Protein AF-A0AAJ6E6G0-F1 (afdb_monomer_lite)

Sequence (95 aa):
MKKMFSVAAVAAVMVAGSRAGAAKLPSFELKGLPITRHQVAVMGAQDVKEQSATPTLM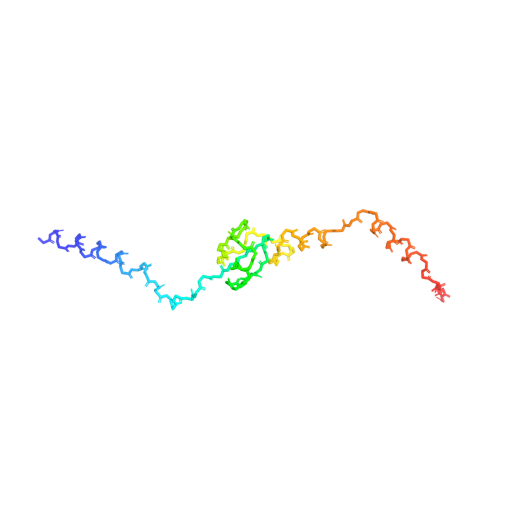YGGMPASAHQIAVLTPRPSMTAKATAVKLTTVGLSER

Foldseek 3Di:
DPVVVVVVVVVVVVVVPDPPDPDDDFWKDAQNHTDDPVVCVVVPCVRIDTDDPDQPDDDPNHRDGPVRCVVPPDDPVVVVVVVVVVVPPPDPDDD

Secondary structure (DSSP, 8-state):
--SHHHHHHHHHHHHTT------PPPPEEETTEEE-HHHHHHH-STTEEEPPSS-S-EETTEE--HHHHHHHSPPHHHHHHHHHHHTT-S-----

Structure (mmCIF, N/CA/C/O backbone):
data_AF-A0AAJ6E6G0-F1
#
_entry.id   AF-A0AAJ6E6G0-F1
#
loop_
_atom_site.group_PDB
_atom_site.id
_atom_site.type_symbol
_atom_site.label_atom_id
_atom_site.label_alt_id
_atom_site.label_comp_id
_atom_site.label_asym_id
_atom_site.label_entity_id
_atom_site.label_seq_id
_atom_site.pdbx_PDB_ins_code
_atom_site.Cartn_x
_atom_site.Cartn_y
_atom_site.Cartn_z
_atom_site.occupancy
_atom_site.B_iso_or_equiv
_atom_site.auth_seq_id
_atom_site.auth_comp_id
_atom_site.auth_asym_id
_atom_site.auth_atom_id
_atom_site.pdbx_PDB_model_num
ATOM 1 N N . MET A 1 1 ? 28.384 27.606 -41.299 1.00 48.78 1 MET A N 1
ATOM 2 C CA . MET A 1 1 ? 28.439 26.402 -40.435 1.00 48.78 1 MET A CA 1
ATOM 3 C C . MET A 1 1 ? 27.811 26.621 -39.043 1.00 48.78 1 MET A C 1
ATOM 5 O O . MET A 1 1 ? 28.316 26.103 -38.065 1.00 48.78 1 MET A O 1
ATOM 9 N N . LYS A 1 2 ? 26.706 27.381 -38.912 1.00 52.31 2 LYS A N 1
ATOM 10 C CA . LYS A 1 2 ? 26.086 27.694 -37.597 1.00 52.31 2 LYS A CA 1
ATOM 11 C C . LYS A 1 2 ? 24.721 27.026 -37.372 1.00 52.31 2 LYS A C 1
ATOM 13 O O . LYS A 1 2 ? 24.294 26.871 -36.240 1.00 52.31 2 LYS A O 1
ATOM 18 N N . LYS A 1 3 ? 24.060 26.582 -38.449 1.00 52.69 3 LYS A N 1
ATOM 19 C CA . LYS A 1 3 ? 22.730 25.946 -38.400 1.00 52.69 3 LYS A CA 1
ATOM 20 C C . LYS A 1 3 ? 22.777 24.436 -38.117 1.00 52.69 3 LYS A C 1
ATOM 22 O O . LYS A 1 3 ? 21.764 23.851 -37.768 1.00 52.69 3 LYS A O 1
ATOM 27 N N . MET A 1 4 ? 23.955 23.819 -38.241 1.00 53.09 4 MET A N 1
ATOM 28 C CA . MET A 1 4 ? 24.131 22.366 -38.090 1.00 53.09 4 MET A CA 1
ATOM 29 C C . MET A 1 4 ? 24.271 21.937 -36.621 1.00 53.09 4 MET A C 1
ATOM 31 O O . MET A 1 4 ? 23.876 20.834 -36.266 1.00 53.09 4 MET A O 1
ATOM 35 N N . PHE A 1 5 ? 24.744 22.832 -35.746 1.00 54.00 5 PHE A N 1
ATOM 36 C CA . PHE A 1 5 ? 24.856 22.563 -34.308 1.00 54.00 5 PHE A CA 1
ATOM 37 C C . PHE A 1 5 ? 23.503 22.593 -33.577 1.00 54.00 5 PHE A C 1
ATOM 39 O O . PHE A 1 5 ? 23.351 21.959 -32.538 1.00 54.00 5 PHE A O 1
ATOM 46 N N . SER A 1 6 ? 22.500 23.287 -34.129 1.00 53.97 6 SER A N 1
ATOM 47 C CA . SER A 1 6 ? 21.182 23.420 -33.494 1.00 53.97 6 SER A CA 1
ATOM 48 C C . SER A 1 6 ? 20.320 22.160 -33.640 1.00 53.97 6 SER A C 1
ATOM 50 O O . SER A 1 6 ? 19.647 21.777 -32.689 1.00 53.97 6 SER A O 1
ATOM 52 N N . VAL A 1 7 ? 20.392 21.466 -34.781 1.00 57.16 7 VAL A N 1
ATOM 53 C CA . VAL A 1 7 ? 19.649 20.210 -35.009 1.00 57.16 7 VAL A CA 1
ATOM 54 C C . VAL A 1 7 ? 20.219 19.066 -34.164 1.00 57.16 7 VAL A C 1
ATOM 56 O O . VAL A 1 7 ? 19.464 18.281 -33.594 1.00 57.16 7 VAL A O 1
ATOM 59 N N . ALA A 1 8 ? 21.546 19.010 -34.011 1.00 56.12 8 ALA A N 1
ATOM 60 C CA . ALA A 1 8 ? 22.209 18.000 -33.188 1.00 56.12 8 ALA A CA 1
ATOM 61 C C . ALA A 1 8 ? 21.876 18.142 -31.689 1.00 56.12 8 ALA A C 1
ATOM 63 O O . ALA A 1 8 ? 21.669 17.140 -31.007 1.00 56.12 8 ALA A O 1
ATOM 64 N N . ALA A 1 9 ? 21.760 19.375 -31.182 1.00 55.78 9 ALA A N 1
ATOM 65 C CA . ALA A 1 9 ? 21.409 19.626 -29.784 1.00 55.78 9 ALA A CA 1
ATOM 66 C C . ALA A 1 9 ? 19.966 19.201 -29.446 1.00 55.78 9 ALA A C 1
ATOM 68 O O . ALA A 1 9 ? 19.726 18.632 -28.384 1.00 55.78 9 ALA A O 1
ATOM 69 N N . VAL A 1 10 ? 19.012 19.412 -30.361 1.00 56.28 10 VAL A N 1
ATOM 70 C CA . VAL A 1 10 ? 17.611 18.992 -30.166 1.00 56.28 10 VAL A CA 1
ATOM 71 C C . VAL A 1 10 ? 17.474 17.466 -30.223 1.00 56.28 10 VAL A C 1
ATOM 73 O O . VAL A 1 10 ? 16.731 16.888 -29.433 1.00 56.28 10 VAL A O 1
ATOM 76 N N . ALA A 1 11 ? 18.232 16.792 -31.094 1.00 55.06 11 ALA A N 1
ATOM 77 C CA . ALA A 1 11 ? 18.227 15.331 -31.182 1.00 55.06 11 ALA A CA 1
ATOM 78 C C . ALA A 1 11 ? 18.799 14.655 -29.919 1.00 55.06 11 ALA A C 1
ATOM 80 O O . ALA A 1 11 ? 18.255 13.651 -29.462 1.00 55.06 11 ALA A O 1
ATOM 81 N N . ALA A 1 12 ? 19.847 15.226 -29.314 1.00 55.25 12 ALA A N 1
ATOM 82 C CA . ALA A 1 12 ? 20.458 14.687 -28.095 1.00 55.25 12 ALA A CA 1
ATOM 83 C C . ALA A 1 12 ? 19.513 14.726 -26.877 1.00 55.25 12 ALA A C 1
ATOM 85 O O . ALA A 1 12 ? 19.541 13.818 -26.0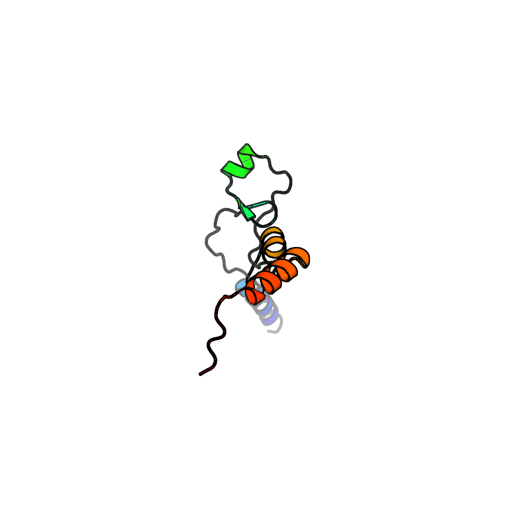48 1.00 55.25 12 ALA A O 1
ATOM 86 N N . VAL A 1 13 ? 18.633 15.730 -26.793 1.00 56.41 13 VAL A N 1
ATOM 87 C CA . VAL A 1 13 ? 17.626 15.840 -25.720 1.00 56.41 13 VAL A CA 1
ATOM 88 C C . VAL A 1 13 ? 16.540 14.763 -25.841 1.00 56.41 13 VAL A C 1
ATOM 90 O O . VAL A 1 13 ? 16.050 14.274 -24.827 1.00 56.41 13 VAL A O 1
ATOM 93 N N . MET A 1 14 ? 16.200 14.331 -27.059 1.00 56.78 14 MET A N 1
ATOM 94 C CA . MET A 1 14 ? 15.133 13.345 -27.286 1.00 56.78 14 MET A CA 1
ATOM 95 C C . MET A 1 14 ? 15.550 11.900 -26.964 1.00 56.78 14 MET A C 1
ATOM 97 O O . MET A 1 14 ? 14.701 11.077 -26.633 1.00 56.78 14 MET A O 1
ATOM 101 N N . VAL A 1 15 ? 16.847 11.580 -27.012 1.00 55.66 15 VAL A N 1
ATOM 102 C CA . VAL A 1 15 ? 17.359 10.214 -26.768 1.00 55.66 15 VAL A CA 1
ATOM 103 C C . VAL A 1 15 ? 17.526 9.902 -25.273 1.00 55.66 15 VAL A C 1
ATOM 105 O O . VAL A 1 15 ? 17.516 8.740 -24.874 1.00 55.66 15 VAL A O 1
ATOM 108 N N . ALA A 1 16 ? 17.606 10.919 -24.410 1.00 56.34 16 ALA A N 1
ATOM 109 C CA . ALA A 1 16 ? 17.789 10.733 -22.968 1.00 56.34 16 ALA A CA 1
ATOM 110 C C . ALA A 1 16 ? 16.506 10.319 -22.208 1.00 56.34 16 ALA A C 1
ATOM 112 O O . ALA A 1 16 ? 16.565 10.059 -21.006 1.00 56.34 16 ALA A O 1
ATOM 113 N N . GLY A 1 17 ? 15.348 10.270 -22.879 1.00 56.69 17 GLY A N 1
ATOM 114 C CA . GLY A 1 17 ? 14.038 10.239 -22.217 1.00 56.69 17 GLY A CA 1
ATOM 115 C C . GLY A 1 17 ? 13.341 8.885 -22.067 1.00 56.69 17 GLY A C 1
ATOM 116 O O . GLY A 1 17 ? 12.388 8.800 -21.297 1.00 56.69 17 GLY A O 1
ATOM 117 N N . SER A 1 18 ? 13.756 7.815 -22.751 1.00 57.78 18 SER A N 1
ATOM 118 C CA . SER A 1 18 ? 12.959 6.576 -22.777 1.00 57.78 18 SER A CA 1
ATOM 119 C C . SER A 1 18 ? 13.734 5.356 -22.294 1.00 57.78 18 SER A C 1
ATOM 121 O O . SER A 1 18 ? 14.254 4.561 -23.078 1.00 57.78 18 SER A O 1
ATOM 123 N N . ARG A 1 19 ? 13.743 5.152 -20.975 1.00 56.34 19 ARG A N 1
ATOM 124 C CA . ARG A 1 19 ? 13.955 3.819 -20.402 1.00 56.34 19 ARG A CA 1
ATOM 125 C C . ARG A 1 19 ? 12.671 3.013 -20.592 1.00 56.34 19 ARG A C 1
ATOM 127 O O . ARG A 1 19 ? 11.804 3.014 -19.725 1.00 56.34 19 ARG A O 1
ATOM 134 N N . ALA A 1 20 ? 12.537 2.347 -21.735 1.00 58.25 20 ALA A N 1
ATOM 135 C CA . ALA A 1 20 ? 11.496 1.347 -21.937 1.00 58.25 20 ALA A CA 1
ATOM 136 C C . ALA A 1 20 ? 11.837 0.105 -21.096 1.00 58.25 20 ALA A C 1
ATOM 138 O O . ALA A 1 20 ? 12.525 -0.808 -21.548 1.00 58.25 20 ALA A O 1
ATOM 139 N N . GLY A 1 21 ? 11.416 0.105 -19.831 1.00 62.81 21 GLY A N 1
ATOM 140 C CA . GLY A 1 21 ? 11.361 -1.117 -19.034 1.00 62.81 21 GLY A CA 1
ATOM 141 C C . GLY A 1 21 ? 10.298 -2.050 -19.608 1.00 62.81 21 GLY A C 1
ATOM 142 O O . GLY A 1 21 ? 9.311 -1.578 -20.173 1.00 62.81 21 GLY A O 1
ATOM 143 N N . ALA A 1 22 ? 10.487 -3.365 -19.475 1.00 60.78 22 ALA A N 1
ATOM 144 C CA . ALA A 1 22 ? 9.461 -4.340 -19.829 1.00 60.78 22 ALA A CA 1
ATOM 145 C C . ALA A 1 22 ? 8.121 -3.908 -19.213 1.00 60.78 22 ALA A C 1
ATOM 147 O O . ALA A 1 22 ? 8.022 -3.769 -17.991 1.00 60.78 22 ALA A O 1
ATOM 148 N N . ALA A 1 23 ? 7.122 -3.637 -20.058 1.00 61.97 23 ALA A N 1
ATOM 149 C CA . ALA A 1 23 ? 5.821 -3.160 -19.617 1.00 61.97 23 ALA A CA 1
ATOM 150 C C . ALA A 1 23 ? 5.141 -4.275 -18.817 1.00 61.97 23 ALA A C 1
ATOM 152 O O . ALA A 1 23 ? 4.500 -5.171 -19.370 1.00 61.97 23 ALA A O 1
ATOM 153 N N . LYS A 1 24 ? 5.334 -4.261 -17.496 1.00 71.00 24 LYS A N 1
ATOM 154 C CA . LYS A 1 24 ? 4.577 -5.115 -16.594 1.00 71.00 24 LYS A CA 1
ATOM 155 C C . LYS A 1 24 ? 3.109 -4.734 -16.743 1.00 71.00 24 LYS A C 1
ATOM 157 O O . LYS A 1 24 ? 2.763 -3.562 -16.864 1.00 71.00 24 LYS A O 1
ATOM 162 N N . LEU A 1 25 ? 2.258 -5.751 -16.749 1.00 79.44 25 LEU A N 1
ATOM 163 C CA . LEU A 1 25 ? 0.815 -5.580 -16.695 1.00 79.44 25 LEU A CA 1
ATOM 164 C C . LEU A 1 25 ? 0.457 -4.595 -15.563 1.00 79.44 25 LEU A C 1
ATOM 166 O O . LEU A 1 25 ? 0.954 -4.807 -14.454 1.00 79.44 25 LEU A O 1
ATOM 170 N N . PRO A 1 26 ? -0.387 -3.567 -15.806 1.00 78.75 26 PRO A N 1
ATOM 171 C CA . PRO A 1 26 ? -0.811 -2.644 -14.760 1.00 78.75 26 PRO A CA 1
ATOM 172 C C . PRO A 1 26 ? -1.299 -3.392 -13.521 1.00 78.75 26 PRO A C 1
ATOM 174 O O . PRO A 1 26 ? -2.077 -4.353 -13.635 1.00 78.75 26 PRO A O 1
ATOM 177 N N . SER A 1 27 ? -0.781 -2.964 -12.371 1.00 87.25 27 SER A N 1
ATOM 178 C CA . SER A 1 27 ? -1.181 -3.417 -11.040 1.00 87.25 27 SER A CA 1
ATOM 179 C C . SER A 1 27 ? -2.334 -2.551 -10.560 1.00 87.25 27 SER A C 1
ATOM 181 O O . SER A 1 27 ? -2.329 -1.344 -10.790 1.00 87.25 27 SER A O 1
ATOM 183 N N . PHE A 1 28 ? -3.304 -3.147 -9.877 1.00 92.00 28 PHE A N 1
ATOM 184 C CA . PHE A 1 28 ? -4.477 -2.432 -9.391 1.00 92.00 28 PHE A CA 1
ATOM 185 C C . PHE A 1 28 ? -4.508 -2.418 -7.872 1.00 92.00 28 PHE A C 1
ATOM 187 O O . PHE A 1 28 ? -4.000 -3.323 -7.211 1.00 92.00 28 PHE A O 1
ATOM 194 N N . GLU A 1 29 ? -5.145 -1.398 -7.324 1.00 91.81 29 GLU A N 1
ATOM 195 C CA . GLU A 1 29 ? -5.409 -1.268 -5.905 1.00 91.81 29 GLU A CA 1
ATOM 196 C C . GLU A 1 29 ? -6.861 -0.867 -5.652 1.00 91.81 29 GLU A C 1
ATOM 198 O O . GLU A 1 29 ? -7.497 -0.171 -6.447 1.00 91.81 29 GLU A O 1
ATOM 203 N N . LEU A 1 30 ? -7.373 -1.298 -4.504 1.00 92.12 30 LEU A N 1
ATOM 204 C CA . LEU A 1 30 ? -8.653 -0.874 -3.958 1.00 92.12 30 LEU A CA 1
ATOM 205 C C . LEU A 1 30 ? -8.426 -0.439 -2.515 1.00 92.12 30 LEU A C 1
ATOM 207 O O . LEU A 1 30 ? -7.878 -1.191 -1.712 1.00 92.12 30 LEU A O 1
ATOM 211 N N . LYS A 1 31 ? -8.809 0.800 -2.186 1.00 89.06 31 LYS A N 1
ATOM 212 C CA . LYS A 1 31 ? -8.547 1.416 -0.867 1.00 89.06 31 LYS A CA 1
ATOM 213 C C . 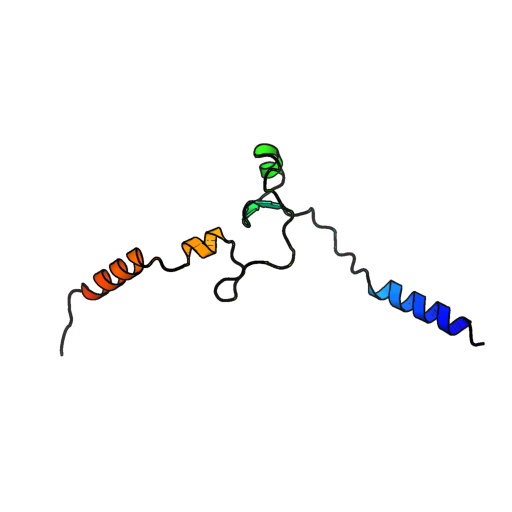LYS A 1 31 ? -7.066 1.338 -0.429 1.00 89.06 31 LYS A C 1
ATOM 215 O O . LYS A 1 31 ? -6.772 1.241 0.761 1.00 89.06 31 LYS A O 1
ATOM 220 N N . GLY A 1 32 ? -6.135 1.397 -1.386 1.00 86.75 32 GLY A N 1
ATOM 221 C CA . GLY A 1 32 ? -4.691 1.309 -1.135 1.00 86.75 32 GLY A CA 1
ATOM 222 C C . GLY A 1 32 ? -4.182 -0.103 -0.823 1.00 86.75 32 GLY A C 1
ATOM 223 O O . GLY A 1 32 ? -3.075 -0.246 -0.308 1.00 86.75 32 GLY A O 1
ATOM 224 N N . LEU A 1 33 ? -4.985 -1.139 -1.089 1.00 88.81 33 LEU A N 1
ATOM 225 C CA . LEU A 1 33 ? -4.587 -2.541 -0.990 1.00 88.81 33 LEU A CA 1
ATOM 226 C C . LEU A 1 33 ? -4.441 -3.139 -2.395 1.00 88.81 33 LEU A C 1
ATOM 228 O O . LEU A 1 33 ? -5.350 -2.955 -3.210 1.00 88.81 33 LEU A O 1
ATOM 232 N N . PRO A 1 34 ? -3.350 -3.870 -2.688 1.00 90.19 34 PRO A N 1
ATOM 233 C CA . PRO A 1 34 ? -3.163 -4.511 -3.984 1.00 90.19 34 PRO A CA 1
ATOM 234 C C . PRO A 1 34 ? -4.279 -5.513 -4.292 1.00 90.19 34 PRO A C 1
ATOM 236 O O . PRO A 1 34 ? -4.609 -6.361 -3.461 1.00 90.19 34 PRO A O 1
ATOM 239 N N . ILE A 1 35 ? -4.818 -5.446 -5.507 1.00 93.19 35 ILE A N 1
ATOM 240 C CA . ILE A 1 35 ? -5.805 -6.388 -6.033 1.00 93.19 35 ILE A CA 1
ATOM 241 C C . ILE A 1 35 ? -5.417 -6.870 -7.433 1.00 93.19 35 ILE A C 1
ATOM 243 O O . ILE A 1 35 ? -4.719 -6.213 -8.205 1.00 93.19 35 ILE A O 1
ATOM 247 N N . THR A 1 36 ? -5.884 -8.063 -7.771 1.00 92.31 36 THR A N 1
ATOM 248 C CA . THR A 1 36 ? -5.669 -8.698 -9.071 1.00 92.31 36 THR A CA 1
ATOM 249 C C . THR A 1 36 ? -6.742 -8.285 -10.075 1.00 92.31 36 THR A C 1
ATOM 251 O O . THR A 1 36 ? -7.860 -7.920 -9.716 1.00 92.31 36 THR A O 1
ATOM 254 N N . ARG A 1 37 ? -6.447 -8.438 -11.369 1.00 91.50 37 ARG A N 1
ATOM 255 C CA . ARG A 1 37 ? -7.425 -8.208 -12.448 1.00 91.50 37 ARG A CA 1
ATOM 256 C C . ARG A 1 37 ? -8.667 -9.087 -12.332 1.00 91.50 37 ARG A C 1
ATOM 258 O O . ARG A 1 37 ? -9.760 -8.636 -12.649 1.00 91.50 37 ARG A O 1
ATOM 265 N N . HIS A 1 38 ? -8.505 -10.322 -11.861 1.00 93.38 38 HIS A N 1
ATOM 266 C CA . HIS A 1 38 ? -9.635 -11.217 -11.623 1.00 93.38 38 HIS A CA 1
ATOM 267 C C . HIS A 1 38 ? -10.545 -10.683 -10.513 1.00 93.38 38 HIS A C 1
ATOM 269 O O . HIS A 1 38 ? -11.761 -10.743 -10.648 1.00 93.38 38 HIS A O 1
ATOM 275 N N . GLN A 1 39 ? -9.980 -10.083 -9.461 1.00 94.25 39 GLN A N 1
ATOM 276 C CA . GLN A 1 39 ? -10.768 -9.430 -8.412 1.00 94.25 39 GLN A CA 1
ATOM 277 C C . GLN A 1 39 ? -11.496 -8.188 -8.935 1.00 94.25 39 GLN A C 1
ATOM 279 O O . GLN A 1 39 ? -12.664 -8.010 -8.609 1.00 94.25 39 GLN A O 1
ATOM 284 N N . VAL A 1 40 ? -10.869 -7.392 -9.811 1.00 93.69 40 VAL A N 1
ATOM 285 C CA . VAL A 1 40 ? -11.550 -6.279 -10.504 1.00 93.69 40 VAL A CA 1
ATOM 286 C C . VAL A 1 40 ? -12.723 -6.788 -11.347 1.00 93.69 40 VAL A C 1
ATOM 288 O O . VAL A 1 40 ? -13.798 -6.200 -11.321 1.00 93.69 40 VAL A O 1
ATOM 291 N N . ALA A 1 41 ? -12.549 -7.899 -12.068 1.00 92.88 41 ALA A N 1
ATOM 292 C CA . ALA A 1 41 ? -13.613 -8.473 -12.891 1.00 92.88 41 ALA A CA 1
ATOM 293 C C . ALA A 1 41 ? -14.811 -8.967 -12.060 1.00 92.88 41 ALA A C 1
ATOM 295 O O . ALA A 1 41 ? -15.946 -8.872 -12.514 1.00 92.88 41 ALA A O 1
ATOM 296 N N . VAL A 1 42 ? -14.567 -9.473 -10.847 1.00 94.75 42 VAL A N 1
ATOM 297 C CA . VAL A 1 42 ? -15.616 -9.983 -9.948 1.00 94.75 42 VAL A CA 1
ATOM 298 C C . VAL A 1 42 ? -16.306 -8.860 -9.170 1.00 94.75 42 VAL A C 1
ATOM 300 O O . VAL A 1 42 ? -17.524 -8.874 -9.027 1.00 94.75 42 VAL A O 1
ATOM 303 N N . MET A 1 43 ? -15.543 -7.896 -8.651 1.00 92.81 43 MET A N 1
ATOM 304 C CA . MET A 1 43 ? -16.052 -6.820 -7.789 1.00 92.81 43 MET A CA 1
ATOM 305 C C . MET A 1 43 ? -16.520 -5.586 -8.572 1.00 92.81 43 MET A C 1
ATOM 307 O O . MET A 1 43 ? -17.191 -4.719 -8.016 1.00 92.81 43 MET A O 1
ATOM 311 N N . GLY A 1 44 ? -16.157 -5.497 -9.852 1.00 91.06 44 GLY A N 1
ATOM 312 C CA . GLY A 1 44 ? -16.302 -4.294 -10.661 1.00 91.06 44 GLY A CA 1
ATOM 313 C C . GLY A 1 44 ? -15.162 -3.292 -10.444 1.00 91.06 44 GLY A C 1
ATOM 314 O O . GLY A 1 44 ? -14.304 -3.445 -9.575 1.00 91.06 44 GLY A O 1
ATOM 315 N N . ALA A 1 45 ? -15.151 -2.238 -11.263 1.00 89.38 45 ALA A N 1
ATOM 316 C CA . ALA A 1 45 ? -14.093 -1.222 -11.270 1.00 89.38 45 ALA A CA 1
ATOM 317 C C . ALA A 1 45 ? -14.357 -0.030 -10.327 1.00 89.38 45 ALA A C 1
ATOM 319 O O . ALA A 1 45 ? -13.640 0.968 -10.376 1.00 89.38 45 ALA A O 1
ATOM 320 N N . GLN A 1 46 ? -15.389 -0.096 -9.481 1.00 93.69 46 GLN A N 1
ATOM 321 C CA . GLN A 1 46 ? -15.706 0.997 -8.563 1.00 93.69 46 GLN A CA 1
ATOM 322 C C . GLN A 1 46 ? -14.587 1.159 -7.527 1.00 93.69 46 GLN A C 1
ATOM 324 O O . GLN A 1 46 ? -14.163 0.184 -6.914 1.00 93.69 46 GLN A O 1
ATOM 329 N N . ASP A 1 47 ? -14.102 2.391 -7.345 1.00 90.56 47 ASP A N 1
ATOM 330 C CA . ASP A 1 47 ? -12.966 2.739 -6.474 1.00 90.56 47 ASP A CA 1
ATOM 331 C C . ASP A 1 47 ? -11.622 2.051 -6.808 1.00 90.56 47 ASP A C 1
ATOM 333 O O . ASP A 1 47 ? -10.641 2.246 -6.081 1.00 90.56 47 ASP A O 1
ATOM 337 N N . VAL A 1 48 ? -11.544 1.289 -7.904 1.00 93.19 48 VAL A N 1
ATOM 338 C CA . VAL A 1 48 ? -10.309 0.649 -8.366 1.00 93.19 48 VAL A CA 1
ATOM 339 C C . VAL A 1 48 ? -9.416 1.686 -9.034 1.00 93.19 48 VAL A C 1
ATOM 341 O O . VAL A 1 48 ? -9.860 2.464 -9.880 1.00 93.19 48 VAL A O 1
ATOM 344 N N . LYS A 1 49 ? -8.136 1.683 -8.671 1.00 91.62 49 LYS A N 1
ATOM 345 C CA . LYS A 1 49 ? -7.116 2.558 -9.256 1.00 91.62 49 LYS A CA 1
ATOM 346 C C . LYS A 1 49 ? -5.915 1.741 -9.697 1.00 91.62 49 LYS A C 1
ATOM 348 O O . LYS A 1 49 ? -5.674 0.651 -9.184 1.00 91.62 49 LYS A O 1
ATOM 353 N N . GLU A 1 50 ? -5.168 2.263 -10.659 1.00 89.69 50 GLU A N 1
ATOM 354 C CA . GLU A 1 50 ? -3.845 1.728 -10.960 1.00 89.69 50 GLU A CA 1
ATOM 355 C C . GLU A 1 50 ? -2.883 2.086 -9.821 1.00 89.69 50 GLU A C 1
ATOM 357 O O . GLU A 1 50 ? -2.925 3.192 -9.278 1.00 89.69 50 GLU A O 1
ATOM 362 N N . GLN A 1 51 ? -2.038 1.135 -9.439 1.00 87.50 51 GLN A N 1
ATOM 363 C CA . GLN A 1 51 ? -1.106 1.301 -8.336 1.00 87.50 51 GLN A CA 1
ATOM 364 C C . GLN A 1 51 ? 0.009 2.283 -8.722 1.00 87.50 51 GLN A C 1
ATOM 366 O O . GLN A 1 51 ? 0.716 2.083 -9.710 1.00 87.50 51 GLN A O 1
ATOM 371 N N . SER A 1 52 ? 0.208 3.318 -7.905 1.00 82.81 52 SER A N 1
ATOM 372 C CA . SER A 1 52 ? 1.312 4.265 -8.084 1.00 82.81 52 SER A CA 1
ATOM 373 C C . SER A 1 52 ? 2.667 3.592 -7.839 1.00 82.81 52 SER A C 1
ATOM 375 O O . SER A 1 52 ? 2.839 2.838 -6.878 1.00 82.81 52 SER A O 1
ATOM 377 N N . ALA A 1 53 ? 3.661 3.906 -8.676 1.00 80.69 53 ALA A N 1
ATOM 378 C CA . ALA A 1 53 ? 5.042 3.456 -8.480 1.00 80.69 53 ALA A CA 1
ATOM 379 C C . ALA A 1 53 ? 5.679 4.065 -7.218 1.00 80.69 53 ALA A C 1
ATOM 381 O O . ALA A 1 53 ? 6.570 3.465 -6.615 1.00 80.69 53 ALA A O 1
ATOM 382 N N . THR A 1 54 ? 5.214 5.248 -6.812 1.00 82.44 54 THR A N 1
ATOM 383 C CA . THR A 1 54 ? 5.611 5.906 -5.569 1.00 82.44 54 THR A CA 1
ATOM 384 C C . THR A 1 54 ? 4.475 5.813 -4.548 1.00 82.44 54 THR A C 1
ATOM 386 O O . THR A 1 54 ? 3.350 6.236 -4.834 1.00 82.44 54 THR A O 1
ATOM 389 N N . PRO A 1 55 ? 4.733 5.267 -3.349 1.00 79.44 55 PRO A N 1
ATOM 390 C CA . PRO A 1 55 ? 3.705 5.168 -2.327 1.00 79.44 55 PRO A CA 1
ATOM 391 C C . PRO A 1 55 ? 3.287 6.558 -1.840 1.00 79.44 55 PRO A C 1
ATOM 393 O O . PRO A 1 55 ? 4.124 7.383 -1.482 1.00 79.44 55 PRO A O 1
ATOM 396 N N . THR A 1 56 ? 1.979 6.814 -1.822 1.00 81.75 56 THR A N 1
ATOM 397 C CA . THR A 1 56 ? 1.413 8.118 -1.438 1.00 81.75 56 THR A CA 1
ATOM 398 C C . THR A 1 56 ? 1.326 8.304 0.077 1.00 81.75 56 THR A C 1
ATOM 400 O O . THR A 1 56 ? 1.359 9.432 0.561 1.00 81.75 56 THR A O 1
ATOM 403 N N . LEU A 1 57 ? 1.208 7.211 0.834 1.00 87.94 57 LEU A N 1
ATOM 404 C CA . LEU A 1 57 ? 1.019 7.229 2.282 1.00 87.94 57 LEU A CA 1
ATOM 405 C C . LEU A 1 57 ? 2.152 6.484 2.990 1.00 87.94 57 LEU A C 1
ATOM 407 O O . LEU A 1 57 ? 2.532 5.380 2.594 1.00 87.94 57 LEU A O 1
ATOM 411 N N . MET A 1 58 ? 2.666 7.104 4.051 1.00 90.88 58 MET A N 1
ATOM 412 C CA . MET A 1 58 ? 3.783 6.613 4.854 1.00 90.88 58 MET A CA 1
ATOM 413 C C . MET A 1 58 ? 3.396 6.584 6.332 1.00 90.88 58 MET A C 1
ATOM 415 O O . MET A 1 58 ? 2.739 7.498 6.826 1.00 90.88 58 MET A O 1
ATOM 419 N N . TYR A 1 59 ? 3.861 5.570 7.052 1.00 91.94 59 TYR A N 1
ATOM 420 C CA . TYR A 1 59 ? 3.745 5.438 8.498 1.00 91.94 59 TYR A CA 1
ATOM 421 C C . TYR A 1 59 ? 5.076 4.958 9.069 1.00 91.94 59 TYR A C 1
ATOM 423 O O . TYR A 1 59 ? 5.588 3.920 8.659 1.00 91.94 59 TYR A O 1
ATOM 431 N N . GLY A 1 60 ? 5.680 5.733 9.974 1.00 91.44 60 GLY A N 1
ATOM 432 C CA . GLY A 1 60 ? 6.995 5.394 10.536 1.00 91.44 60 GLY A CA 1
ATOM 433 C C . GLY A 1 60 ? 8.104 5.240 9.482 1.00 91.44 60 GLY A C 1
ATOM 434 O O . GLY A 1 60 ? 9.006 4.431 9.662 1.00 91.44 60 GLY A O 1
ATOM 435 N N . GLY A 1 61 ? 8.014 5.965 8.360 1.00 91.81 61 GLY A N 1
ATOM 436 C CA . GLY A 1 61 ? 8.958 5.853 7.239 1.00 91.81 61 GLY A CA 1
ATOM 437 C C . GLY A 1 61 ? 8.721 4.658 6.308 1.00 91.81 61 GLY A C 1
ATOM 438 O O . GLY A 1 61 ? 9.481 4.476 5.361 1.00 91.81 61 GLY A O 1
ATOM 439 N N . MET A 1 62 ? 7.673 3.863 6.538 1.00 91.12 62 MET A N 1
ATOM 440 C CA . MET A 1 62 ? 7.298 2.735 5.684 1.00 91.12 62 MET A CA 1
ATOM 441 C C . MET A 1 62 ? 6.007 3.029 4.912 1.00 91.12 62 MET A C 1
ATOM 443 O O . MET A 1 62 ? 5.095 3.639 5.472 1.00 91.12 62 MET A O 1
ATOM 447 N N . PRO A 1 63 ? 5.878 2.573 3.656 1.00 88.88 63 PRO A N 1
ATOM 448 C CA . PRO A 1 63 ? 4.621 2.650 2.922 1.00 88.88 63 PRO A CA 1
ATOM 449 C C . PRO A 1 63 ? 3.489 1.944 3.673 1.00 88.88 63 PRO A C 1
ATOM 451 O O . PRO A 1 63 ? 3.634 0.784 4.061 1.00 88.88 63 PRO A O 1
ATOM 454 N N . ALA A 1 64 ? 2.359 2.622 3.861 1.00 89.31 64 ALA A N 1
ATOM 455 C CA . ALA A 1 64 ? 1.203 2.057 4.553 1.00 89.31 64 ALA A CA 1
ATOM 456 C C . ALA A 1 64 ? -0.107 2.568 3.950 1.00 89.31 64 ALA A C 1
ATOM 458 O O . ALA A 1 64 ? -0.261 3.757 3.686 1.00 89.31 64 ALA A O 1
ATOM 459 N N . SER A 1 65 ? -1.082 1.679 3.769 1.00 88.75 65 SER A N 1
ATOM 460 C CA . SER A 1 65 ? -2.441 2.062 3.370 1.00 88.75 65 SER A CA 1
ATOM 461 C C . SER A 1 65 ? -3.148 2.838 4.487 1.00 88.75 65 SER A C 1
ATOM 463 O O . SER A 1 65 ? -2.863 2.650 5.671 1.00 88.75 65 SER A O 1
ATOM 465 N N . ALA A 1 66 ? -4.141 3.660 4.134 1.00 88.44 66 ALA A N 1
ATOM 466 C CA . ALA A 1 66 ? -4.946 4.389 5.119 1.00 88.44 66 ALA A CA 1
ATOM 467 C C . ALA A 1 66 ? -5.581 3.456 6.169 1.00 88.44 66 ALA A C 1
ATOM 469 O O . ALA A 1 66 ? -5.667 3.805 7.345 1.00 88.44 66 ALA A O 1
ATOM 470 N N . HIS A 1 67 ? -5.977 2.246 5.757 1.00 89.19 67 HIS A N 1
ATOM 471 C CA . HIS A 1 67 ? -6.523 1.249 6.672 1.00 89.19 67 HIS A CA 1
ATOM 472 C C . HIS A 1 67 ? -5.469 0.729 7.660 1.00 89.19 67 HIS A C 1
ATOM 474 O O . HIS A 1 67 ? -5.732 0.667 8.857 1.00 89.19 67 HIS A O 1
ATOM 480 N N . GLN A 1 68 ? -4.253 0.426 7.191 1.00 91.19 68 GLN A N 1
ATOM 481 C CA . GLN A 1 68 ? -3.147 0.033 8.072 1.00 91.19 68 GLN A CA 1
ATOM 482 C C . GLN A 1 68 ? -2.782 1.149 9.053 1.00 91.19 68 GLN A C 1
ATOM 484 O O . GLN A 1 68 ? -2.588 0.878 10.234 1.00 91.19 68 GLN A O 1
ATOM 489 N N . ILE A 1 69 ? -2.753 2.404 8.597 1.00 92.50 69 ILE A N 1
ATOM 490 C CA . ILE A 1 69 ? -2.498 3.562 9.462 1.00 92.50 69 ILE A CA 1
ATOM 491 C C . ILE A 1 69 ? -3.556 3.647 10.562 1.00 92.50 69 ILE A C 1
ATOM 493 O O . ILE A 1 69 ? -3.210 3.799 11.731 1.00 92.50 69 ILE A O 1
ATOM 497 N N . ALA A 1 70 ? -4.836 3.502 10.217 1.00 90.88 70 ALA A N 1
ATOM 498 C CA . ALA A 1 70 ? -5.923 3.540 11.192 1.00 90.88 70 ALA A CA 1
ATOM 499 C C . ALA A 1 70 ? -5.805 2.438 12.259 1.00 90.88 70 ALA A C 1
ATOM 501 O O . ALA A 1 70 ? -6.137 2.679 13.417 1.00 90.88 70 ALA A O 1
ATOM 502 N N . VAL A 1 71 ? -5.316 1.252 11.883 1.00 91.56 71 VAL A N 1
ATOM 503 C CA . VAL A 1 71 ? -5.078 0.135 12.812 1.00 91.56 71 VAL A CA 1
ATOM 504 C C . VAL A 1 71 ? -3.856 0.383 13.698 1.00 91.56 71 VAL A C 1
ATOM 506 O O . VAL A 1 71 ? -3.902 0.107 14.894 1.00 91.56 71 VAL A O 1
ATOM 509 N N . LEU A 1 72 ? -2.763 0.889 13.123 1.00 91.31 72 LEU A N 1
ATOM 510 C CA . LEU A 1 72 ? -1.504 1.111 13.840 1.00 91.31 72 LEU A CA 1
ATOM 511 C C . LEU A 1 72 ? -1.526 2.364 14.720 1.00 91.31 72 LEU A C 1
ATOM 513 O O . LEU A 1 72 ? -0.730 2.464 15.653 1.00 91.31 72 LEU A O 1
ATOM 517 N N . THR A 1 73 ? -2.421 3.309 14.436 1.00 91.00 73 THR A N 1
ATOM 518 C CA . THR A 1 73 ? -2.579 4.522 15.237 1.00 91.00 73 THR A CA 1
ATOM 519 C C . THR A 1 73 ? -3.091 4.148 16.633 1.00 91.00 73 THR A C 1
ATOM 521 O O . THR A 1 73 ? -4.181 3.579 16.750 1.00 91.00 73 THR A O 1
ATOM 524 N N . PRO A 1 74 ? -2.351 4.473 17.713 1.00 88.81 74 PRO A N 1
ATOM 525 C CA . PRO A 1 74 ? -2.769 4.152 19.072 1.00 88.81 74 PRO A CA 1
ATOM 526 C C . PRO A 1 74 ? -4.146 4.734 19.392 1.00 88.81 74 PRO A C 1
ATOM 528 O O . PRO A 1 74 ? -4.388 5.932 19.229 1.00 88.81 74 PRO A O 1
ATOM 531 N N . ARG A 1 75 ? -5.056 3.892 19.888 1.00 88.44 75 ARG A N 1
ATOM 532 C CA . ARG A 1 75 ? -6.401 4.327 20.272 1.00 88.44 75 ARG A CA 1
ATOM 533 C C . ARG A 1 75 ? -6.403 4.741 21.747 1.00 88.44 75 ARG A C 1
ATOM 535 O O . ARG A 1 75 ? -6.077 3.894 22.577 1.00 88.44 75 ARG A O 1
ATOM 542 N N . PRO A 1 76 ? -6.828 5.966 22.115 1.00 79.00 76 PRO A N 1
ATOM 543 C CA . PRO A 1 76 ? -6.746 6.461 23.496 1.00 79.00 76 PRO A CA 1
ATOM 544 C C . PRO A 1 76 ? -7.364 5.515 24.538 1.00 79.00 76 PRO A C 1
ATOM 546 O O . PRO A 1 76 ? -6.786 5.279 25.597 1.00 79.00 76 PRO A O 1
ATOM 549 N N . SER A 1 77 ? -8.500 4.897 24.203 1.00 76.75 77 SER A N 1
ATOM 550 C CA . SER A 1 77 ? -9.193 3.928 25.061 1.00 76.75 77 SER A CA 1
ATOM 551 C C . SER A 1 77 ? -8.443 2.602 25.238 1.00 76.75 77 SER A C 1
ATOM 553 O O . SER A 1 77 ? -8.551 1.965 26.284 1.00 76.75 77 SER A O 1
ATOM 555 N N . MET A 1 78 ? -7.662 2.181 24.243 1.00 70.38 78 MET A N 1
ATOM 556 C CA . MET A 1 78 ? -6.852 0.960 24.301 1.00 70.38 78 MET A CA 1
ATOM 557 C C . MET A 1 78 ? -5.511 1.214 24.987 1.00 70.38 78 MET A C 1
ATOM 559 O O . MET A 1 78 ? -5.057 0.361 25.745 1.00 70.38 78 MET A O 1
ATOM 563 N N . THR A 1 79 ? -4.919 2.397 24.800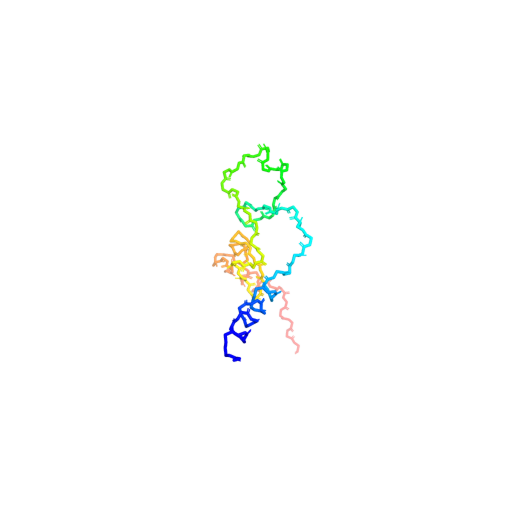 1.00 64.94 79 THR A N 1
ATOM 564 C CA . THR A 1 79 ? -3.707 2.813 25.516 1.00 64.94 79 THR A CA 1
ATOM 565 C C . THR A 1 79 ? -3.966 2.892 27.018 1.00 64.94 79 THR A C 1
ATOM 567 O O . THR A 1 79 ? -3.197 2.329 27.787 1.00 64.94 79 THR A O 1
ATOM 570 N N . ALA A 1 80 ? -5.087 3.483 27.451 1.00 62.22 80 ALA A N 1
ATOM 571 C CA . ALA A 1 80 ? -5.469 3.513 28.866 1.00 62.22 80 ALA A CA 1
ATOM 572 C C . ALA A 1 80 ? -5.610 2.100 29.470 1.00 62.22 80 ALA A C 1
ATOM 574 O O . ALA A 1 80 ? -5.123 1.840 30.570 1.00 62.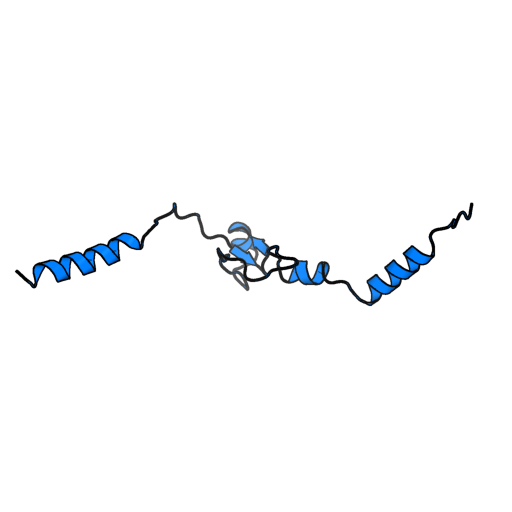22 80 ALA A O 1
ATOM 575 N N . LYS A 1 81 ? -6.203 1.158 28.722 1.00 60.19 81 LYS A N 1
ATOM 576 C CA . LYS A 1 81 ? -6.329 -0.250 29.130 1.00 60.19 81 LYS A CA 1
ATOM 577 C C . LYS A 1 81 ? -4.973 -0.971 29.177 1.00 60.19 81 LYS A C 1
ATOM 579 O O . LYS A 1 81 ? -4.735 -1.741 30.099 1.00 60.19 81 LYS A O 1
ATOM 584 N N . ALA A 1 82 ? -4.071 -0.706 28.232 1.00 59.69 82 ALA A N 1
ATOM 585 C CA . ALA A 1 82 ? -2.723 -1.279 28.219 1.00 59.69 82 ALA A CA 1
ATOM 586 C C . ALA A 1 82 ? -1.855 -0.766 29.385 1.00 59.69 82 ALA A C 1
ATOM 588 O O . ALA A 1 82 ? -1.153 -1.552 30.021 1.00 59.69 82 ALA A O 1
ATOM 589 N N . THR A 1 83 ? -1.942 0.524 29.723 1.00 59.31 83 THR A N 1
ATOM 590 C CA . THR A 1 83 ? -1.253 1.093 30.893 1.00 59.31 83 THR A CA 1
ATOM 591 C C . THR A 1 83 ? -1.802 0.518 32.199 1.00 59.31 83 THR A C 1
ATOM 593 O O . THR A 1 83 ? -1.024 0.207 33.098 1.00 59.31 83 THR A O 1
ATOM 596 N N . ALA A 1 84 ? -3.119 0.298 32.286 1.00 57.59 84 ALA A N 1
ATOM 597 C CA . ALA A 1 84 ? -3.740 -0.365 33.432 1.00 57.59 84 ALA A CA 1
ATOM 598 C C . ALA A 1 84 ? -3.258 -1.820 33.603 1.00 57.59 84 ALA A C 1
ATOM 600 O O . ALA A 1 84 ? -2.971 -2.232 34.720 1.00 57.59 84 ALA A O 1
ATOM 601 N N . VAL A 1 85 ? -3.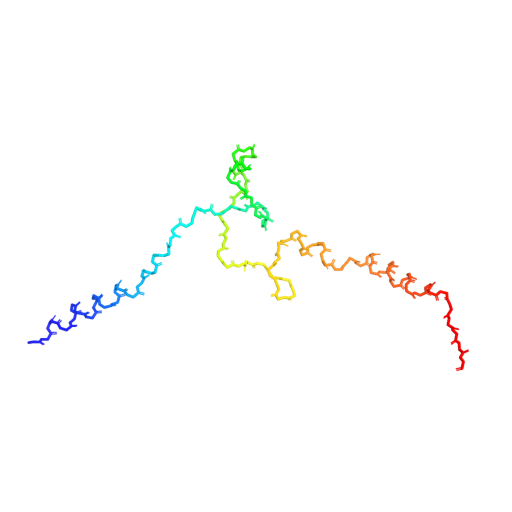075 -2.574 32.510 1.00 57.97 85 VAL A N 1
ATOM 602 C CA . VAL A 1 85 ? -2.508 -3.938 32.558 1.00 57.97 85 VAL A CA 1
ATOM 603 C C . VAL A 1 85 ? -1.037 -3.928 32.999 1.00 57.97 85 VAL A C 1
ATOM 605 O O . VAL A 1 85 ? -0.629 -4.778 33.789 1.00 57.97 85 VAL A O 1
ATOM 608 N N . LYS A 1 86 ? -0.242 -2.939 32.565 1.00 55.44 86 LYS A N 1
ATOM 609 C CA . LYS A 1 86 ? 1.162 -2.781 32.995 1.00 55.44 86 LYS A CA 1
ATOM 610 C C . LYS A 1 86 ? 1.292 -2.508 34.502 1.00 55.44 86 LYS A C 1
ATOM 612 O O . LYS A 1 86 ? 2.272 -2.926 35.108 1.00 55.44 86 LYS A O 1
ATOM 617 N N . LEU A 1 87 ? 0.306 -1.843 35.105 1.00 55.06 87 LEU A N 1
ATOM 618 C CA . LEU A 1 87 ? 0.241 -1.587 36.551 1.00 55.06 87 LEU A CA 1
ATOM 619 C C . LEU A 1 87 ? -0.155 -2.824 37.377 1.00 55.06 87 LEU A C 1
ATOM 621 O O . LEU A 1 87 ? -0.056 -2.787 38.597 1.00 55.06 87 LEU A O 1
ATOM 625 N N . THR A 1 88 ? -0.574 -3.918 36.733 1.00 51.97 88 THR A N 1
ATOM 626 C CA . THR A 1 88 ? -1.030 -5.147 37.408 1.00 51.97 88 THR A CA 1
ATOM 627 C C . THR A 1 88 ? -0.057 -6.325 37.307 1.00 51.97 88 THR A C 1
ATOM 629 O O . THR A 1 88 ? -0.431 -7.446 37.646 1.00 51.97 88 THR A O 1
ATOM 632 N N . THR A 1 89 ? 1.199 -6.110 36.887 1.00 55.44 89 THR A N 1
ATOM 633 C CA . THR A 1 89 ? 2.241 -7.142 37.035 1.00 55.44 89 THR A CA 1
ATOM 634 C C . THR A 1 89 ? 2.470 -7.409 38.522 1.00 55.44 89 THR A C 1
ATOM 636 O O . THR A 1 89 ? 3.058 -6.605 39.243 1.00 55.44 89 THR A O 1
ATOM 639 N N . VAL A 1 90 ? 1.960 -8.553 38.973 1.00 63.31 90 VAL A N 1
ATOM 640 C CA . VAL A 1 90 ? 2.147 -9.121 40.308 1.00 63.31 90 VAL A CA 1
ATOM 641 C C . VAL A 1 90 ? 3.636 -9.387 40.538 1.00 63.31 90 VAL A C 1
ATOM 643 O O . VAL A 1 90 ? 4.227 -10.214 39.849 1.00 63.31 90 VAL A O 1
ATOM 646 N N . GLY A 1 91 ? 4.226 -8.698 41.517 1.00 56.78 91 GLY A N 1
ATOM 647 C CA . GLY A 1 91 ? 5.558 -9.006 42.043 1.00 56.78 91 GLY A CA 1
ATOM 648 C C . GLY A 1 91 ? 6.602 -7.916 41.817 1.00 56.78 91 GLY A C 1
ATOM 649 O O . GLY A 1 91 ? 7.540 -8.100 41.045 1.00 56.78 91 GLY A O 1
ATOM 650 N N . LEU A 1 92 ? 6.488 -6.807 42.551 1.00 60.94 92 LEU A N 1
ATOM 651 C CA . LEU A 1 92 ? 7.635 -5.943 42.827 1.00 60.94 92 LEU A CA 1
ATOM 652 C C . LEU A 1 92 ? 8.430 -6.621 43.956 1.00 60.94 92 LEU A C 1
ATOM 654 O O . LEU A 1 92 ? 8.115 -6.466 45.131 1.00 60.94 92 LEU A O 1
ATOM 658 N N . SER A 1 93 ? 9.380 -7.486 43.589 1.00 53.22 93 SER A N 1
ATOM 659 C CA . SER A 1 93 ? 10.321 -8.079 44.543 1.00 53.22 93 SER A CA 1
ATOM 660 C C . SER A 1 93 ? 11.392 -7.041 44.857 1.00 53.22 93 SER A C 1
ATOM 662 O O . SER A 1 93 ? 12.372 -6.929 44.123 1.00 53.22 93 SER A O 1
ATOM 664 N N . GLU A 1 94 ? 11.206 -6.283 45.934 1.00 53.50 94 GLU A N 1
ATOM 665 C CA . GLU A 1 94 ? 12.296 -5.523 46.546 1.00 53.50 94 GLU A CA 1
ATOM 666 C C . GLU A 1 94 ? 13.293 -6.514 47.162 1.00 53.50 94 GLU A C 1
ATOM 668 O O . GLU A 1 94 ? 12.907 -7.419 47.907 1.00 53.50 94 GLU A O 1
ATOM 673 N N . ARG A 1 95 ? 14.569 -6.384 46.804 1.00 43.03 95 ARG A N 1
ATOM 674 C CA . ARG A 1 95 ? 15.683 -7.078 47.447 1.00 43.03 95 ARG A CA 1
ATOM 675 C C . ARG A 1 95 ? 16.798 -6.083 47.705 1.00 43.03 95 ARG A C 1
ATOM 677 O O . ARG A 1 95 ? 16.995 -5.216 46.824 1.00 43.03 95 ARG A O 1
#

pLDDT: mean 74.97, std 16.5, range [43.03, 94.75]

Radius of gyration: 26.88 Å; chains: 1; bounding box: 45×39×88 Å